Protein AF-A0A0C9RUC1-F1 (afdb_monomer_lite)

Secondary structure (DSSP, 8-state):
-EEE-SGGGG-HHHHHHHHHHTTS-EEEE--S-HHHHHHHHHHHHHHHHHHHHHHHHHHTTS--S-----PPPPHHHHHHTT--S-EEEEE---TTHHHHHHHHHHHHHHHHHHHHT-

Structure (mmCIF, N/CA/C/O backbone):
data_AF-A0A0C9RUC1-F1
#
_entry.id   AF-A0A0C9RUC1-F1
#
loop_
_atom_site.group_PDB
_atom_site.id
_atom_site.type_symbol
_atom_site.label_atom_id
_atom_site.label_alt_id
_atom_site.label_comp_id
_atom_site.label_asym_id
_atom_site.label_entity_id
_atom_site.label_seq_id
_atom_site.pdbx_PDB_ins_code
_atom_site.Cartn_x
_atom_site.Cartn_y
_atom_site.Cartn_z
_atom_site.occupancy
_atom_site.B_iso_or_equiv
_atom_site.auth_seq_id
_atom_site.auth_comp_id
_atom_site.auth_asym_id
_atom_site.auth_atom_id
_atom_site.pdbx_PDB_model_num
ATOM 1 N N . LYS A 1 1 ? 3.215 0.279 5.779 1.00 89.88 1 LYS A N 1
ATOM 2 C CA . LYS A 1 1 ? 2.874 1.518 5.037 1.00 89.88 1 LYS A CA 1
ATOM 3 C C . LYS A 1 1 ? 1.662 1.265 4.159 1.00 89.88 1 LYS A C 1
ATOM 5 O O . LYS A 1 1 ? 1.545 0.160 3.642 1.00 89.88 1 LYS A O 1
ATOM 10 N N . ILE A 1 2 ? 0.813 2.267 3.975 1.00 95.56 2 ILE A N 1
ATOM 11 C CA . ILE A 1 2 ? -0.371 2.239 3.112 1.00 95.56 2 ILE A CA 1
ATOM 12 C C . ILE A 1 2 ? -0.175 3.274 2.009 1.00 95.56 2 ILE A C 1
ATOM 14 O O . ILE A 1 2 ? 0.331 4.359 2.275 1.00 95.56 2 ILE A O 1
ATOM 18 N N . ILE A 1 3 ? -0.557 2.942 0.779 1.00 93.50 3 ILE A N 1
ATOM 19 C CA . ILE A 1 3 ? -0.556 3.883 -0.343 1.00 93.50 3 ILE A CA 1
ATOM 20 C C . ILE A 1 3 ? -2.013 4.123 -0.722 1.00 93.50 3 ILE A C 1
ATOM 22 O O . ILE A 1 3 ? -2.706 3.194 -1.131 1.00 93.50 3 ILE A O 1
ATOM 26 N N . ALA A 1 4 ? -2.473 5.356 -0.550 1.00 93.56 4 ALA A N 1
ATOM 27 C CA . ALA A 1 4 ? -3.804 5.792 -0.926 1.00 93.56 4 ALA A CA 1
ATOM 28 C C . ALA A 1 4 ? -3.762 6.480 -2.296 1.00 93.56 4 ALA A C 1
ATOM 30 O O . ALA A 1 4 ? -2.926 7.347 -2.555 1.00 93.56 4 ALA A O 1
ATOM 31 N N . THR A 1 5 ? -4.686 6.082 -3.161 1.00 90.75 5 THR A N 1
ATOM 32 C CA . THR A 1 5 ? -4.901 6.640 -4.500 1.00 90.75 5 THR A CA 1
ATOM 33 C C . THR A 1 5 ? -6.407 6.791 -4.752 1.00 90.75 5 THR A C 1
ATOM 35 O O . THR A 1 5 ? -7.224 6.340 -3.944 1.00 90.75 5 THR A O 1
ATOM 38 N N . GLY A 1 6 ? -6.783 7.417 -5.867 1.00 86.44 6 GLY A N 1
ATOM 39 C CA . GLY A 1 6 ? -8.169 7.671 -6.256 1.00 86.44 6 GLY A CA 1
ATOM 40 C C . GLY A 1 6 ? -8.769 8.936 -5.634 1.00 86.44 6 GLY A C 1
ATOM 41 O O . GLY A 1 6 ? -8.140 9.641 -4.854 1.00 86.44 6 GLY A O 1
ATOM 42 N N . GLY A 1 7 ? -10.022 9.245 -5.975 1.00 86.06 7 GLY A N 1
ATOM 43 C CA . GLY A 1 7 ? -10.632 10.540 -5.635 1.00 86.06 7 GLY A CA 1
ATOM 44 C C . GLY A 1 7 ? -10.693 10.851 -4.134 1.00 86.06 7 GLY A C 1
ATOM 45 O O . GLY A 1 7 ? -10.538 12.001 -3.739 1.00 86.06 7 GLY A O 1
ATOM 46 N N . ALA A 1 8 ? -10.859 9.840 -3.276 1.00 88.38 8 ALA A N 1
ATOM 47 C CA . ALA A 1 8 ? -10.927 10.040 -1.828 1.00 88.38 8 ALA A CA 1
ATOM 48 C C . ALA A 1 8 ? -9.562 10.359 -1.188 1.00 88.38 8 ALA A C 1
ATOM 50 O O . ALA A 1 8 ? -9.525 10.904 -0.084 1.00 88.38 8 ALA A O 1
ATOM 51 N N . SER A 1 9 ? -8.441 10.077 -1.869 1.00 89.69 9 SER A N 1
ATOM 52 C CA . SER A 1 9 ? -7.098 10.310 -1.322 1.00 89.69 9 SER A CA 1
ATOM 53 C C . SER A 1 9 ? -6.708 11.790 -1.253 1.00 89.69 9 SER A C 1
ATOM 55 O O . SER A 1 9 ? -5.636 12.119 -0.753 1.00 89.69 9 SER A O 1
ATOM 57 N N . VAL A 1 10 ? -7.578 12.697 -1.708 1.00 91.38 10 VAL A N 1
ATOM 58 C CA . VAL A 1 10 ? -7.417 14.146 -1.516 1.00 91.38 10 VAL A CA 1
ATOM 59 C C . VAL A 1 10 ? -7.822 14.600 -0.109 1.00 91.38 10 VAL A C 1
ATOM 61 O O . VAL A 1 10 ? -7.394 15.660 0.346 1.00 91.38 10 VAL A O 1
ATOM 64 N N . ASN A 1 11 ? -8.650 13.820 0.599 1.00 95.06 11 ASN A N 1
ATOM 65 C CA . ASN A 1 11 ? -9.177 14.204 1.905 1.00 95.06 11 ASN A CA 1
ATOM 66 C C . ASN A 1 11 ? -8.285 13.676 3.036 1.00 95.06 11 ASN A C 1
ATOM 68 O O . ASN A 1 11 ? -8.349 12.505 3.413 1.00 95.06 11 ASN A O 1
ATOM 72 N N . LYS A 1 12 ? -7.494 14.576 3.627 1.00 94.75 12 LYS A N 1
ATOM 73 C CA . LYS A 1 12 ? -6.574 14.246 4.723 1.00 94.75 12 LYS A CA 1
ATOM 74 C C . LYS A 1 12 ? -7.273 13.619 5.934 1.00 94.75 12 LYS A C 1
ATOM 76 O O . LYS A 1 12 ? -6.708 12.718 6.540 1.00 94.75 12 LYS A O 1
ATOM 81 N N . SER A 1 13 ? -8.480 14.055 6.286 1.00 96.88 13 SER A N 1
ATOM 82 C CA . SER A 1 13 ? -9.195 13.519 7.452 1.00 96.88 13 SER A CA 1
ATOM 83 C C . SER A 1 13 ? -9.595 12.060 7.244 1.00 96.88 13 SER A C 1
ATOM 85 O O . SER A 1 13 ? -9.445 11.253 8.156 1.00 96.88 13 SER A O 1
ATOM 87 N N . ILE A 1 14 ? -10.028 11.696 6.030 1.00 96.31 14 ILE A N 1
ATOM 88 C CA . ILE A 1 14 ? -10.290 10.292 5.672 1.00 96.31 14 ILE A CA 1
ATOM 89 C C . ILE A 1 14 ? -8.996 9.479 5.773 1.00 96.31 14 ILE A C 1
ATOM 91 O O . ILE A 1 14 ? -8.985 8.408 6.376 1.00 96.31 14 ILE A O 1
ATOM 95 N N . LEU A 1 15 ? -7.892 9.999 5.228 1.00 97.00 15 LEU A N 1
ATOM 96 C CA . LEU A 1 15 ? -6.597 9.318 5.287 1.00 97.00 15 LEU A CA 1
ATOM 97 C C . LEU A 1 15 ? -6.066 9.160 6.714 1.00 97.00 15 LEU A C 1
ATOM 99 O O . LEU A 1 15 ? -5.434 8.148 7.002 1.00 97.00 15 LEU A O 1
ATOM 103 N N . GLN A 1 16 ? -6.352 10.105 7.611 1.00 97.94 16 GLN A N 1
ATOM 104 C CA . GLN A 1 16 ? -5.986 9.986 9.019 1.00 97.94 16 GLN A CA 1
ATOM 105 C C . GLN A 1 16 ? -6.745 8.842 9.691 1.00 97.94 16 GLN A C 1
ATOM 107 O O . GLN A 1 16 ? -6.122 8.012 10.344 1.00 97.94 16 GLN A O 1
ATOM 112 N N . VAL A 1 17 ? -8.058 8.729 9.455 1.00 97.06 17 VAL A N 1
ATOM 113 C CA . VAL A 1 17 ? -8.851 7.597 9.964 1.00 97.06 17 VAL A CA 1
ATOM 114 C C . VAL A 1 17 ? -8.302 6.271 9.434 1.00 97.06 17 VAL A C 1
ATOM 116 O O . VAL A 1 17 ? -8.154 5.326 10.200 1.00 97.06 17 VAL A O 1
ATOM 119 N N . VAL A 1 18 ? -7.934 6.196 8.150 1.00 97.06 18 VAL A N 1
ATOM 120 C CA . VAL A 1 18 ? -7.274 5.003 7.587 1.00 97.06 18 VAL A CA 1
ATOM 121 C C . VAL A 1 18 ? -5.943 4.725 8.295 1.00 97.06 18 VAL A C 1
ATOM 123 O O . VAL A 1 18 ? -5.684 3.584 8.671 1.00 97.06 18 VAL A O 1
ATOM 126 N N . SER A 1 19 ? -5.116 5.749 8.511 1.00 97.69 19 SER A N 1
ATOM 127 C CA . SER A 1 19 ? -3.831 5.621 9.207 1.00 97.69 19 SER A CA 1
ATOM 128 C C . SER A 1 19 ? -4.002 5.064 10.619 1.00 97.69 19 SER A C 1
ATOM 130 O O . SER A 1 19 ? -3.255 4.174 11.019 1.00 97.69 19 SER A O 1
ATOM 132 N N . ASP A 1 20 ? -4.996 5.565 11.350 1.00 97.88 20 ASP A N 1
ATOM 133 C CA . ASP A 1 20 ? -5.265 5.191 12.734 1.00 97.88 20 ASP A CA 1
ATOM 134 C C . ASP A 1 20 ? -5.886 3.788 12.839 1.00 97.88 20 ASP A C 1
ATOM 136 O O . ASP A 1 20 ? -5.449 2.979 13.653 1.00 97.88 20 ASP A O 1
ATOM 140 N N . VAL A 1 21 ? -6.864 3.458 11.986 1.00 97.25 21 VAL A N 1
ATOM 141 C CA . VAL A 1 21 ? -7.528 2.139 11.980 1.00 97.25 21 VAL A CA 1
ATOM 142 C C . VAL A 1 21 ? -6.540 1.017 11.667 1.00 97.25 21 VAL A C 1
ATOM 144 O O . VAL A 1 21 ? -6.611 -0.055 12.266 1.00 97.25 21 VAL A O 1
ATOM 147 N N . PHE A 1 22 ? -5.628 1.244 10.720 1.00 96.69 22 PHE A N 1
ATOM 148 C CA . PHE A 1 22 ? -4.625 0.254 10.324 1.00 96.69 22 PHE A CA 1
ATOM 149 C C . PHE A 1 22 ? -3.316 0.357 11.114 1.00 96.69 22 PHE A C 1
ATOM 151 O O . PHE A 1 22 ? -2.414 -0.445 10.870 1.00 96.69 22 PHE A O 1
ATOM 158 N N . ASN A 1 23 ? -3.199 1.331 12.024 1.00 96.62 23 ASN A N 1
ATOM 159 C CA . ASN A 1 23 ? -1.984 1.637 12.777 1.00 96.62 23 ASN A CA 1
ATOM 160 C C . ASN A 1 23 ? -0.723 1.669 11.883 1.00 96.62 23 ASN A C 1
ATOM 162 O O . ASN A 1 23 ? 0.289 1.020 12.153 1.00 96.62 23 ASN A O 1
ATOM 166 N N . ALA A 1 24 ? -0.811 2.356 10.740 1.00 97.50 24 ALA A N 1
ATOM 167 C CA . ALA A 1 24 ? 0.247 2.369 9.734 1.00 97.50 24 ALA A CA 1
ATOM 168 C C . ALA A 1 24 ? 0.298 3.701 8.974 1.00 97.50 24 ALA A C 1
ATOM 170 O O . ALA A 1 24 ? -0.755 4.242 8.642 1.00 97.50 24 ALA A O 1
ATOM 171 N N . PRO A 1 25 ? 1.496 4.195 8.602 1.00 97.50 25 PRO A N 1
ATOM 172 C CA . PRO A 1 25 ? 1.635 5.455 7.877 1.00 97.50 25 PRO A CA 1
ATOM 173 C C . PRO A 1 25 ? 1.009 5.385 6.486 1.00 97.50 25 PRO A C 1
ATOM 175 O O . PRO A 1 25 ? 1.199 4.395 5.761 1.00 97.50 25 PRO A O 1
ATOM 178 N N . VAL A 1 26 ? 0.321 6.461 6.100 1.00 97.31 26 VAL A N 1
ATOM 179 C CA . VAL A 1 26 ? -0.378 6.599 4.817 1.00 97.31 26 VAL A CA 1
ATOM 180 C C . VAL A 1 26 ? 0.354 7.581 3.908 1.00 97.31 26 VAL A C 1
ATOM 182 O O . VAL A 1 26 ? 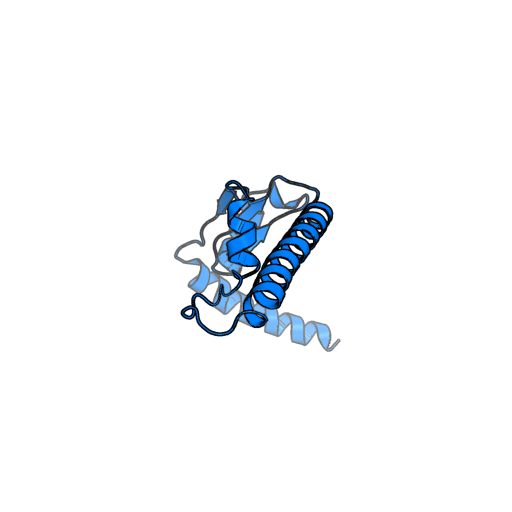0.611 8.736 4.256 1.00 97.31 26 VAL A O 1
ATOM 185 N N . PHE A 1 27 ? 0.634 7.113 2.698 1.00 94.75 27 PHE A N 1
ATOM 186 C CA . PHE A 1 27 ? 1.276 7.852 1.623 1.00 94.75 27 PHE A CA 1
ATOM 187 C C . PHE A 1 27 ? 0.285 8.082 0.487 1.00 94.75 2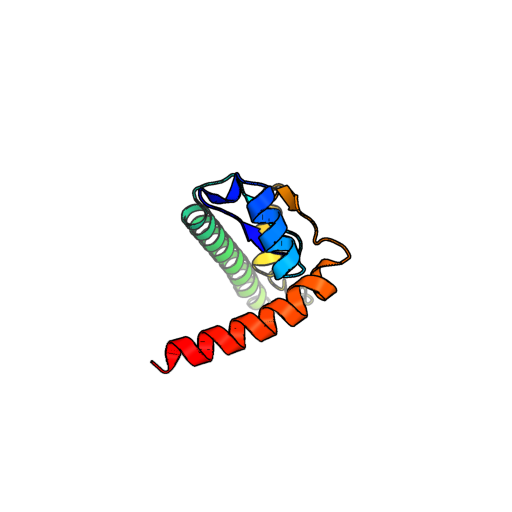7 PHE A C 1
ATOM 189 O O . PHE A 1 27 ? -0.574 7.239 0.242 1.00 94.75 27 PHE A O 1
ATOM 196 N N . VAL A 1 28 ? 0.437 9.180 -0.245 1.00 92.56 28 VAL A N 1
ATOM 197 C CA . VAL A 1 28 ? -0.312 9.439 -1.480 1.00 92.56 28 VAL A CA 1
ATOM 198 C C . VAL A 1 28 ? 0.645 9.463 -2.661 1.00 92.56 28 VAL A C 1
ATOM 200 O O . VAL A 1 28 ? 1.769 9.962 -2.558 1.00 92.56 28 VAL A O 1
ATOM 203 N N . GLN A 1 29 ? 0.179 8.901 -3.773 1.00 86.69 29 GLN A N 1
ATOM 204 C CA . GLN A 1 29 ? 0.832 8.958 -5.072 1.00 86.69 29 GLN A CA 1
ATOM 205 C C . GLN A 1 29 ? 0.019 9.892 -5.971 1.00 86.69 29 GLN A C 1
ATOM 207 O O . GLN A 1 29 ? -1.174 9.679 -6.157 1.00 86.69 29 GLN A O 1
ATOM 212 N N . ASN A 1 30 ? 0.659 10.920 -6.527 1.00 75.50 30 ASN A N 1
ATOM 213 C CA . ASN A 1 30 ? -0.019 11.916 -7.370 1.00 75.50 30 ASN A CA 1
ATOM 214 C C . ASN A 1 30 ? -0.215 11.462 -8.827 1.00 75.50 30 ASN A C 1
ATOM 216 O O . ASN A 1 30 ? -0.736 12.222 -9.635 1.00 75.50 30 ASN A O 1
ATOM 220 N N . GLU A 1 31 ? 0.233 10.257 -9.170 1.00 74.62 31 GLU A N 1
ATOM 221 C CA . GLU A 1 31 ? 0.266 9.762 -10.542 1.00 74.62 31 GLU A CA 1
ATOM 222 C C . GLU A 1 31 ? -0.904 8.808 -10.810 1.00 74.62 31 GLU A C 1
ATOM 224 O O . GLU A 1 31 ? -1.149 7.887 -10.027 1.00 74.62 31 GLU A O 1
ATOM 229 N N . SER A 1 32 ? -1.616 9.035 -11.916 1.00 70.06 32 SER A N 1
ATOM 230 C CA . SER A 1 32 ? -2.875 8.346 -12.245 1.00 70.06 32 SER A CA 1
ATOM 231 C C . SER A 1 32 ? -2.648 6.961 -12.868 1.00 70.06 32 SER A C 1
ATOM 233 O O . SER A 1 32 ? -3.453 6.048 -12.694 1.00 70.06 32 SER A O 1
ATOM 235 N N . GLU A 1 33 ? -1.509 6.744 -13.532 1.00 84.62 33 GLU A N 1
ATOM 236 C CA . GLU A 1 33 ? -1.342 5.620 -14.465 1.00 84.62 33 GLU A CA 1
ATOM 237 C C . GLU A 1 33 ? -0.540 4.433 -13.903 1.00 84.62 33 GLU A C 1
ATOM 239 O O . GLU A 1 33 ? 0.379 3.905 -14.537 1.00 84.62 33 GLU A O 1
ATOM 244 N N . ALA A 1 34 ? -0.886 3.964 -12.699 1.00 87.62 34 ALA A N 1
ATOM 245 C CA . ALA A 1 34 ? -0.156 2.887 -12.013 1.00 87.62 34 ALA A CA 1
ATOM 246 C C . ALA A 1 34 ? -0.007 1.600 -12.855 1.00 87.62 34 ALA A C 1
ATOM 248 O O . ALA A 1 34 ? 1.031 0.933 -12.802 1.00 87.62 34 ALA A O 1
ATOM 249 N N . ALA A 1 35 ? -1.020 1.258 -13.659 1.00 91.75 35 ALA A N 1
ATOM 250 C CA . ALA A 1 35 ? -0.987 0.088 -14.535 1.00 91.75 35 ALA A CA 1
ATOM 251 C C . ALA A 1 35 ? 0.044 0.235 -15.667 1.00 91.75 35 ALA A C 1
ATOM 253 O O . ALA A 1 35 ? 0.817 -0.696 -15.915 1.00 91.75 35 ALA A O 1
ATOM 254 N N . LEU A 1 36 ? 0.092 1.408 -16.307 1.00 92.31 36 LEU A N 1
ATOM 255 C CA . LEU A 1 36 ? 1.034 1.724 -17.379 1.00 92.31 36 LEU A CA 1
ATOM 256 C C . LEU A 1 36 ? 2.476 1.698 -16.866 1.00 92.31 36 LEU A C 1
ATOM 258 O O . LEU A 1 36 ? 3.320 0.997 -17.429 1.00 92.31 36 LEU A O 1
ATOM 262 N N . PHE A 1 37 ? 2.747 2.389 -15.754 1.00 89.38 37 PHE A N 1
ATOM 263 C CA . PHE A 1 37 ? 4.068 2.366 -15.124 1.00 89.38 37 PHE A CA 1
ATOM 264 C C . PHE A 1 37 ? 4.451 0.951 -14.692 1.00 89.38 37 PHE A C 1
ATOM 266 O O . PHE A 1 37 ? 5.566 0.504 -14.953 1.00 89.38 37 PHE A O 1
ATOM 273 N N . GLY A 1 38 ? 3.511 0.193 -14.120 1.00 91.56 38 GLY A N 1
ATOM 274 C CA . GLY A 1 38 ? 3.727 -1.207 -13.764 1.00 91.56 38 GLY A CA 1
ATOM 275 C C . GLY A 1 38 ? 4.110 -2.084 -14.961 1.00 91.56 38 GLY A C 1
ATOM 276 O O . GLY A 1 38 ? 5.002 -2.924 -14.839 1.00 91.56 38 GLY A O 1
ATOM 277 N N . ALA A 1 39 ? 3.474 -1.896 -16.122 1.00 95.75 39 ALA A N 1
ATOM 278 C CA . ALA A 1 39 ? 3.826 -2.606 -17.351 1.00 95.75 39 ALA A CA 1
ATOM 279 C C . ALA A 1 39 ? 5.226 -2.218 -17.853 1.00 95.75 39 ALA A C 1
ATOM 281 O O . ALA A 1 39 ? 6.039 -3.100 -18.135 1.00 95.75 39 ALA A O 1
ATOM 282 N N . ALA A 1 40 ? 5.540 -0.921 -17.884 1.00 94.12 40 ALA A N 1
ATOM 283 C CA . ALA A 1 40 ? 6.847 -0.420 -18.302 1.00 94.12 40 ALA A CA 1
ATOM 284 C C . ALA A 1 40 ? 7.985 -0.923 -17.392 1.00 94.12 40 ALA A C 1
ATOM 286 O O . ALA A 1 40 ? 9.013 -1.394 -17.882 1.00 94.12 40 ALA A O 1
ATOM 287 N N . TYR A 1 41 ? 7.793 -0.896 -16.068 1.00 93.75 41 TYR A N 1
ATOM 288 C CA . TYR A 1 41 ? 8.765 -1.407 -15.098 1.00 93.75 41 TYR A CA 1
ATOM 289 C C . TYR A 1 41 ? 8.999 -2.911 -15.253 1.00 93.75 41 TYR A C 1
ATOM 291 O O . TYR A 1 41 ? 10.148 -3.354 -15.285 1.00 93.75 41 TYR A O 1
ATOM 299 N N . ARG A 1 42 ? 7.933 -3.703 -15.429 1.00 95.56 42 ARG A N 1
ATOM 300 C CA . ARG A 1 42 ? 8.052 -5.147 -15.685 1.00 95.56 42 ARG A CA 1
ATOM 301 C C . ARG A 1 42 ? 8.773 -5.452 -16.999 1.00 95.56 42 ARG A C 1
ATOM 303 O O . ARG A 1 42 ? 9.634 -6.334 -17.019 1.00 95.56 42 ARG A O 1
ATOM 310 N N . ALA A 1 43 ? 8.476 -4.715 -18.070 1.00 96.75 43 ALA A N 1
ATOM 311 C CA . ALA A 1 43 ? 9.161 -4.869 -19.353 1.00 96.75 43 ALA A CA 1
ATOM 312 C C . ALA A 1 43 ? 10.663 -4.563 -19.223 1.00 96.75 43 ALA A C 1
ATOM 314 O O . ALA A 1 43 ? 11.503 -5.364 -19.633 1.00 96.75 43 ALA A O 1
ATOM 315 N N . LYS A 1 44 ? 11.009 -3.454 -18.559 1.00 95.19 44 LYS A N 1
ATOM 316 C CA . LYS A 1 44 ? 12.401 -3.068 -18.304 1.00 95.19 44 LYS A CA 1
ATOM 317 C C . LYS A 1 44 ? 13.154 -4.106 -17.466 1.00 95.19 44 LYS A C 1
ATOM 319 O O . LYS A 1 44 ? 14.272 -4.476 -17.813 1.00 95.19 44 LYS A O 1
ATOM 324 N N . TYR A 1 45 ? 12.541 -4.610 -16.394 1.00 96.12 45 TYR A N 1
ATOM 325 C CA . TYR A 1 45 ? 13.151 -5.644 -15.554 1.00 96.12 45 TYR A CA 1
ATOM 326 C C . TYR A 1 45 ? 13.368 -6.963 -16.311 1.00 96.12 45 TYR A C 1
ATOM 328 O O . TYR A 1 45 ? 14.398 -7.611 -16.142 1.00 96.12 45 TYR A O 1
ATOM 336 N N . SER A 1 46 ? 12.446 -7.329 -17.204 1.00 95.94 46 SER A N 1
ATOM 337 C CA . SER A 1 46 ? 12.595 -8.517 -18.054 1.00 95.94 46 SER A CA 1
ATOM 338 C C . SER A 1 46 ? 13.811 -8.404 -18.983 1.00 95.94 46 SER A C 1
ATOM 340 O O . SER A 1 46 ? 14.575 -9.359 -19.116 1.00 95.94 46 SER A O 1
ATOM 342 N N . LEU A 1 47 ? 14.046 -7.222 -19.568 1.00 95.62 47 LEU A N 1
ATOM 343 C CA . LEU A 1 47 ? 15.242 -6.955 -20.377 1.00 95.62 47 LEU A CA 1
ATOM 344 C C . LEU A 1 47 ? 16.532 -7.027 -19.546 1.00 95.62 47 LEU A C 1
ATOM 346 O O . LEU A 1 47 ? 17.521 -7.601 -20.001 1.00 95.62 47 LEU A O 1
ATOM 350 N N . TYR A 1 48 ? 16.514 -6.502 -18.318 1.00 94.19 48 TYR A N 1
ATOM 351 C CA . TYR A 1 48 ? 17.637 -6.599 -17.382 1.00 94.19 48 TYR A CA 1
ATOM 352 C C . TYR A 1 48 ? 18.003 -8.058 -17.074 1.00 94.19 48 TYR A C 1
ATOM 354 O O . TYR A 1 48 ? 19.159 -8.445 -17.246 1.00 94.19 48 TYR A O 1
ATOM 362 N N . LEU A 1 49 ? 17.025 -8.899 -16.725 1.00 93.31 49 LEU A N 1
ATOM 363 C CA . LEU A 1 49 ? 17.271 -10.324 -16.483 1.00 93.31 49 LEU A CA 1
ATOM 364 C C . LEU A 1 49 ? 17.834 -11.035 -17.721 1.00 93.31 49 LEU A C 1
ATOM 366 O O . LEU A 1 49 ? 18.762 -11.836 -17.601 1.00 93.31 49 LEU A O 1
ATOM 370 N N . ASN A 1 50 ? 17.320 -10.712 -18.913 1.00 93.38 50 ASN A N 1
ATOM 371 C CA . ASN A 1 50 ? 17.820 -11.288 -20.159 1.00 93.38 50 ASN A CA 1
ATOM 372 C C . ASN A 1 50 ? 19.279 -10.889 -20.447 1.00 93.38 50 ASN A C 1
ATOM 374 O O . ASN A 1 50 ? 20.066 -11.731 -20.882 1.00 93.38 50 ASN A O 1
ATOM 378 N N . SER A 1 51 ? 19.663 -9.637 -20.163 1.00 90.44 51 SER A N 1
ATOM 379 C CA . SER A 1 51 ? 21.055 -9.185 -20.320 1.00 90.44 51 SER A CA 1
ATOM 380 C C . SER A 1 51 ? 22.029 -9.924 -19.399 1.00 90.44 51 SER A C 1
ATOM 382 O O . SER A 1 51 ? 23.118 -10.281 -19.834 1.00 90.44 51 SER A O 1
ATOM 384 N N . ILE A 1 52 ? 21.626 -10.230 -18.160 1.00 88.44 52 ILE A N 1
ATOM 385 C CA . ILE A 1 52 ? 22.458 -10.996 -17.220 1.00 88.44 52 ILE A CA 1
ATOM 386 C C . ILE A 1 52 ? 22.582 -12.449 -17.675 1.00 88.44 52 ILE A C 1
ATOM 388 O O . ILE A 1 52 ? 23.681 -12.999 -17.679 1.00 88.44 52 ILE A O 1
ATOM 392 N N . LYS A 1 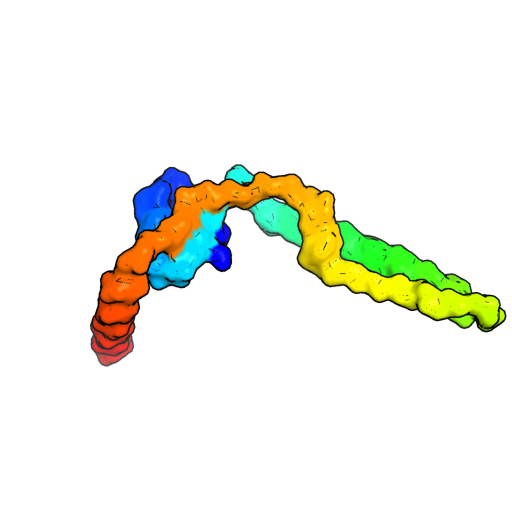53 ? 21.470 -13.064 -18.096 1.00 86.12 53 LYS A N 1
ATOM 393 C CA . LYS A 1 53 ? 21.474 -14.443 -18.593 1.00 86.12 53 LYS A CA 1
ATOM 394 C C . LYS A 1 53 ? 22.385 -14.599 -19.813 1.00 86.12 53 LYS A C 1
ATOM 396 O O . LYS A 1 53 ? 23.232 -15.481 -19.817 1.00 86.12 53 LYS A O 1
ATOM 401 N N . THR A 1 54 ? 22.272 -13.689 -20.781 1.00 83.81 54 THR A N 1
ATOM 402 C CA . THR A 1 54 ? 23.113 -13.692 -21.989 1.00 83.81 54 THR A CA 1
ATOM 403 C C . THR A 1 54 ? 24.601 -13.575 -21.637 1.00 83.81 54 THR A C 1
ATOM 405 O O . THR A 1 54 ? 25.417 -14.313 -22.178 1.00 83.81 54 THR A O 1
ATOM 408 N N . SER A 1 55 ? 24.965 -12.701 -20.692 1.00 78.56 55 SER A N 1
ATOM 409 C CA . SER A 1 55 ? 26.356 -12.556 -20.236 1.00 78.56 55 SER A CA 1
ATOM 410 C C . SER A 1 55 ? 26.894 -13.805 -19.529 1.00 78.56 55 SER A C 1
ATOM 412 O O . SER A 1 55 ? 28.060 -14.147 -19.712 1.00 78.56 55 SER A O 1
ATOM 414 N N . ASN A 1 56 ? 26.054 -14.502 -18.760 1.00 73.75 56 ASN A N 1
ATOM 415 C CA . ASN A 1 56 ? 26.428 -15.744 -18.076 1.00 73.75 56 ASN A CA 1
ATOM 416 C C . ASN A 1 56 ? 26.527 -16.944 -19.039 1.00 73.75 56 ASN A C 1
ATOM 418 O O . ASN A 1 56 ? 27.382 -17.810 -18.864 1.00 73.75 56 ASN A O 1
ATOM 422 N N . ASP A 1 57 ? 25.684 -16.991 -20.075 1.00 70.12 57 ASP A N 1
ATOM 423 C CA . ASP A 1 57 ? 25.759 -18.021 -21.119 1.00 70.12 57 ASP A CA 1
ATOM 424 C C . ASP A 1 57 ? 27.054 -17.875 -21.950 1.00 70.12 57 ASP A C 1
ATOM 426 O O . ASP A 1 57 ? 27.663 -18.877 -22.322 1.00 70.12 57 ASP A O 1
ATOM 430 N N . ILE A 1 58 ? 27.526 -16.640 -22.189 1.00 65.69 58 ILE A N 1
ATOM 431 C CA . ILE A 1 58 ? 28.802 -16.367 -22.881 1.00 65.69 58 ILE A CA 1
ATOM 432 C C . ILE A 1 58 ? 30.015 -16.767 -22.020 1.00 65.69 58 ILE A C 1
ATOM 434 O O . ILE A 1 58 ? 30.981 -17.321 -22.547 1.00 65.69 58 ILE A O 1
ATOM 438 N N . SER A 1 59 ? 29.994 -16.510 -20.707 1.00 61.94 59 SER A N 1
ATOM 439 C CA . SER A 1 59 ? 31.132 -16.804 -19.821 1.00 61.94 59 SER A CA 1
ATOM 440 C C . SER A 1 59 ? 31.301 -18.295 -19.511 1.00 61.94 59 SER A C 1
ATOM 442 O O . SER A 1 59 ? 32.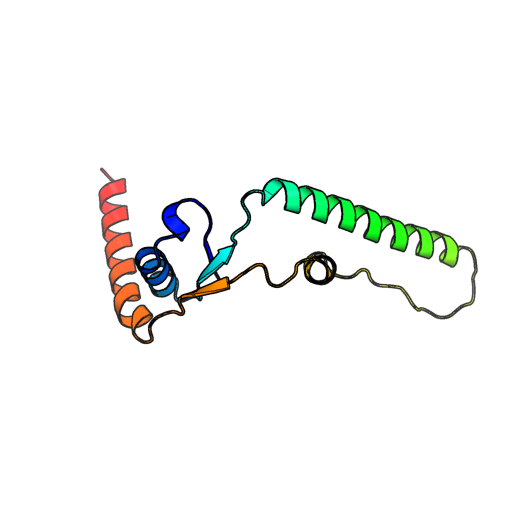432 -18.760 -19.393 1.00 61.94 59 SER A O 1
ATOM 444 N N . ASN A 1 60 ? 30.218 -19.078 -19.484 1.00 58.19 60 ASN A N 1
ATOM 445 C CA . ASN A 1 60 ? 30.282 -20.531 -19.267 1.00 58.19 60 ASN A CA 1
ATOM 446 C C . ASN A 1 60 ? 30.942 -21.320 -20.419 1.00 58.19 60 ASN A C 1
ATOM 448 O O . ASN A 1 60 ? 31.262 -22.495 -20.243 1.00 58.19 60 ASN A O 1
ATOM 452 N N . GLY A 1 61 ? 31.173 -20.698 -21.582 1.00 57.56 61 GLY A N 1
ATOM 453 C CA . GLY A 1 61 ? 31.937 -21.288 -22.688 1.00 57.56 61 GLY A CA 1
ATOM 454 C C . GLY A 1 61 ? 33.463 -21.207 -22.529 1.00 57.56 61 GLY A C 1
ATOM 455 O O . GLY A 1 61 ? 34.174 -21.937 -23.216 1.00 57.56 61 GLY A O 1
ATOM 456 N N . ASN A 1 62 ? 33.976 -20.362 -21.624 1.00 58.53 62 ASN A N 1
ATOM 457 C CA . ASN A 1 62 ? 35.409 -20.200 -21.360 1.00 58.53 62 ASN A CA 1
ATOM 458 C C . ASN A 1 62 ? 35.738 -20.660 -19.935 1.00 58.53 62 ASN A C 1
ATOM 460 O O . ASN A 1 62 ? 35.646 -19.913 -18.963 1.00 58.53 62 ASN A O 1
ATOM 464 N N . ILE A 1 63 ? 36.134 -21.927 -19.827 1.00 60.31 63 ILE A N 1
ATOM 465 C CA . ILE A 1 63 ? 36.639 -22.544 -18.599 1.00 60.31 63 ILE A CA 1
ATOM 466 C C . ILE A 1 63 ? 37.903 -21.779 -18.156 1.00 60.31 63 ILE A C 1
ATOM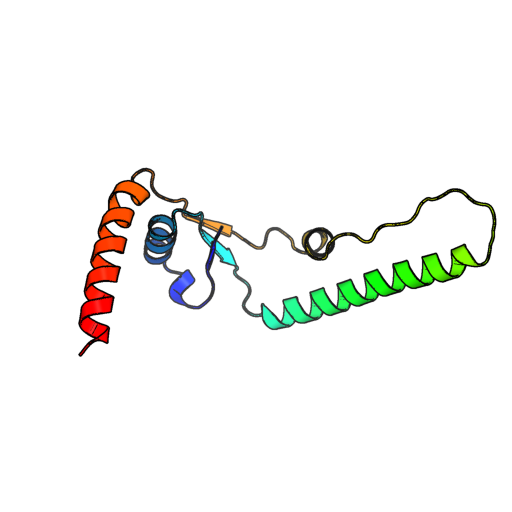 468 O O . ILE A 1 63 ? 38.824 -21.608 -18.955 1.00 60.31 63 ILE A O 1
ATOM 472 N N . ASN A 1 64 ? 37.940 -21.381 -16.876 1.00 59.06 64 ASN A N 1
ATOM 473 C CA . ASN A 1 64 ? 39.030 -20.722 -16.127 1.00 59.06 64 ASN A CA 1
ATOM 474 C C . ASN A 1 64 ? 38.967 -19.186 -15.992 1.00 59.06 64 ASN A C 1
ATOM 476 O O . ASN A 1 64 ? 39.908 -18.495 -16.380 1.00 59.06 64 ASN A O 1
ATOM 480 N N . THR A 1 65 ? 37.938 -18.615 -15.357 1.00 54.56 65 THR A N 1
ATOM 481 C CA . THR A 1 65 ? 38.112 -17.337 -14.629 1.00 54.56 65 THR A CA 1
ATOM 482 C C . THR A 1 65 ? 37.108 -17.213 -13.479 1.00 54.56 65 THR A C 1
ATOM 484 O O . THR A 1 65 ? 35.950 -17.594 -13.601 1.00 54.56 65 THR A O 1
ATOM 487 N N . GLU A 1 66 ? 37.584 -16.731 -12.336 1.00 52.41 66 GLU A N 1
ATOM 488 C CA . GLU A 1 66 ? 36.936 -16.759 -11.023 1.00 52.41 66 GLU A CA 1
ATOM 489 C C . GLU A 1 66 ? 35.567 -16.040 -10.963 1.00 52.41 66 GLU A C 1
ATOM 491 O O . GLU A 1 66 ? 35.467 -14.819 -11.023 1.00 52.41 66 GLU A O 1
ATOM 496 N N . ASN A 1 67 ? 34.500 -16.831 -10.814 1.00 52.66 67 ASN A N 1
ATOM 497 C CA . ASN A 1 67 ? 33.382 -16.713 -9.862 1.00 52.66 67 ASN A CA 1
ATOM 498 C C . ASN A 1 67 ? 32.840 -15.323 -9.452 1.00 52.66 67 ASN A C 1
ATOM 500 O O . ASN A 1 67 ? 32.443 -15.152 -8.299 1.00 52.66 67 ASN A O 1
ATOM 504 N N . SER A 1 68 ? 32.705 -14.351 -10.353 1.00 55.41 68 SER A N 1
ATOM 505 C CA . SER A 1 68 ? 31.748 -13.254 -10.133 1.00 55.41 68 SER A CA 1
ATOM 506 C C . SER A 1 68 ? 30.420 -13.596 -10.803 1.00 55.41 68 SER A C 1
ATOM 508 O O . SER A 1 68 ? 30.040 -13.042 -11.832 1.00 55.41 68 SER A O 1
ATOM 510 N N . THR A 1 69 ? 29.715 -14.584 -10.246 1.00 63.31 69 THR A N 1
ATOM 511 C CA . THR A 1 69 ? 28.320 -14.853 -10.609 1.00 63.31 69 THR A CA 1
ATOM 512 C C . THR A 1 69 ? 27.493 -13.623 -10.247 1.00 63.31 69 THR A C 1
ATOM 514 O O . THR A 1 69 ? 27.168 -13.413 -9.078 1.00 63.31 69 THR A O 1
ATOM 517 N N . LEU A 1 70 ? 27.178 -12.789 -11.239 1.00 70.94 70 LEU A N 1
ATOM 518 C CA . LEU A 1 70 ? 26.294 -11.636 -11.086 1.00 70.94 70 LEU A CA 1
ATOM 519 C C . LEU A 1 70 ? 24.891 -12.133 -10.727 1.00 70.94 70 LEU A C 1
ATOM 521 O O . LEU A 1 70 ? 24.099 -12.508 -11.593 1.00 70.94 70 LEU A O 1
ATOM 525 N N . THR A 1 71 ? 24.585 -12.157 -9.432 1.00 82.50 71 THR A N 1
ATOM 526 C CA . THR A 1 71 ? 23.230 -12.409 -8.949 1.00 82.50 71 THR A CA 1
ATOM 527 C C . THR A 1 71 ? 22.349 -11.224 -9.341 1.00 82.50 71 THR A C 1
ATOM 529 O O . THR A 1 71 ? 22.691 -10.088 -8.991 1.00 82.50 71 THR A O 1
ATOM 532 N N . PRO A 1 72 ? 21.234 -11.438 -10.059 1.00 86.81 72 PRO A N 1
ATOM 533 C CA . PRO A 1 72 ? 20.350 -10.344 -10.429 1.00 86.81 72 PRO A CA 1
ATOM 534 C C . PRO A 1 72 ? 19.766 -9.684 -9.176 1.00 86.81 72 PRO A C 1
ATOM 536 O O . PRO A 1 72 ? 19.397 -10.362 -8.216 1.00 86.81 72 PRO A O 1
ATOM 539 N N . LEU A 1 73 ? 19.667 -8.355 -9.202 1.00 92.62 73 LEU A N 1
ATOM 540 C CA . LEU A 1 73 ? 18.960 -7.589 -8.178 1.00 92.62 73 LEU A CA 1
ATOM 541 C C . LEU A 1 73 ? 17.491 -8.016 -8.117 1.00 92.62 73 LEU A C 1
ATOM 543 O O . LEU A 1 73 ? 16.908 -8.402 -9.133 1.00 92.62 73 LEU A O 1
ATOM 547 N N . SER A 1 74 ? 16.872 -7.885 -6.942 1.00 94.69 74 SER A N 1
ATOM 548 C CA . SER A 1 74 ? 15.431 -8.094 -6.809 1.00 94.69 74 SER A CA 1
ATOM 549 C C . SER A 1 74 ? 14.655 -7.080 -7.662 1.00 94.69 74 SER A C 1
ATOM 551 O O . SER A 1 74 ? 15.127 -5.967 -7.911 1.00 94.69 74 SER A O 1
ATOM 553 N N . TYR A 1 75 ? 13.432 -7.432 -8.079 1.00 94.31 75 TYR A N 1
ATOM 554 C CA . TYR A 1 75 ? 12.565 -6.513 -8.832 1.00 94.31 75 TYR A CA 1
ATOM 555 C C . TYR A 1 75 ? 12.408 -5.172 -8.114 1.00 94.31 75 TYR A C 1
ATOM 557 O O . TYR A 1 75 ? 12.504 -4.116 -8.736 1.00 94.31 75 TYR A O 1
ATOM 565 N N . HIS A 1 76 ? 12.194 -5.223 -6.799 1.00 91.69 76 HIS A N 1
ATOM 566 C CA . HIS A 1 76 ? 12.042 -4.034 -5.978 1.00 91.69 76 HIS A CA 1
ATOM 567 C C . HIS A 1 76 ? 13.302 -3.162 -6.032 1.00 91.69 76 HIS A C 1
ATOM 569 O O . HIS A 1 76 ? 13.211 -1.994 -6.400 1.00 91.69 76 HIS A O 1
ATOM 575 N N . ASP A 1 77 ? 14.474 -3.727 -5.746 1.00 92.50 77 ASP A N 1
ATOM 576 C CA . ASP A 1 77 ? 15.717 -2.951 -5.638 1.00 92.50 77 ASP A CA 1
ATOM 577 C C . ASP A 1 77 ? 16.192 -2.416 -6.988 1.00 92.50 77 ASP A C 1
ATOM 579 O O . ASP A 1 77 ? 16.760 -1.327 -7.065 1.00 92.50 77 ASP A O 1
ATOM 583 N N . TYR A 1 78 ? 15.922 -3.151 -8.067 1.00 93.38 78 TYR A N 1
ATOM 584 C CA . TYR A 1 78 ? 16.174 -2.679 -9.422 1.00 93.38 78 TYR A CA 1
ATOM 585 C C . TYR A 1 78 ? 15.253 -1.510 -9.786 1.00 93.38 78 TYR A C 1
ATOM 587 O O . TYR A 1 78 ? 15.710 -0.482 -10.280 1.00 93.38 78 TYR A O 1
ATOM 595 N N . ILE A 1 79 ? 13.947 -1.640 -9.536 1.00 91.44 79 ILE A N 1
ATOM 596 C CA . ILE A 1 79 ? 12.971 -0.630 -9.953 1.00 91.44 79 ILE A CA 1
ATOM 597 C C . ILE A 1 79 ? 13.024 0.631 -9.090 1.00 91.44 79 ILE A C 1
ATOM 599 O O . ILE A 1 79 ? 12.838 1.722 -9.629 1.00 91.44 79 ILE A O 1
ATOM 603 N N . MET A 1 80 ? 13.343 0.527 -7.797 1.00 88.69 80 MET A N 1
ATOM 604 C CA . MET A 1 80 ? 13.468 1.696 -6.915 1.00 88.69 80 MET A CA 1
ATOM 605 C C . MET A 1 80 ? 14.522 2.703 -7.393 1.00 88.69 80 MET A C 1
ATOM 607 O O . MET A 1 80 ? 14.382 3.892 -7.130 1.00 88.69 80 MET A O 1
ATOM 611 N N . GLN A 1 81 ? 15.518 2.272 -8.172 1.00 89.50 81 GLN A N 1
ATOM 612 C CA . GLN A 1 81 ? 16.508 3.165 -8.792 1.00 89.50 81 GLN A CA 1
ATOM 613 C C . GLN A 1 81 ? 15.891 4.127 -9.822 1.00 89.50 81 GLN A C 1
ATOM 615 O O . GLN A 1 81 ? 16.484 5.153 -10.143 1.00 89.50 81 GLN A O 1
ATOM 620 N N . PHE A 1 82 ? 14.708 3.802 -10.353 1.00 85.81 82 PHE A N 1
ATOM 621 C CA . PHE A 1 82 ? 14.021 4.570 -11.396 1.00 85.81 82 PHE A CA 1
ATOM 622 C C . PHE A 1 82 ? 12.770 5.297 -10.899 1.00 85.81 82 PHE A C 1
ATOM 624 O O . PHE A 1 82 ? 12.124 5.985 -11.689 1.00 85.81 82 PHE A O 1
ATOM 631 N N . ILE A 1 83 ? 12.408 5.140 -9.625 1.00 82.69 83 ILE A N 1
ATOM 632 C CA . ILE A 1 83 ? 11.242 5.794 -9.033 1.00 82.69 83 ILE A CA 1
ATOM 633 C C . ILE A 1 83 ? 11.753 6.948 -8.159 1.00 82.69 83 ILE A C 1
ATOM 635 O O . ILE A 1 83 ? 12.118 6.712 -7.007 1.00 82.69 83 ILE A O 1
ATOM 639 N N . PRO A 1 84 ? 11.798 8.201 -8.663 1.00 68.75 84 PRO A N 1
ATOM 640 C CA . PRO A 1 84 ? 12.028 9.349 -7.786 1.00 68.75 84 PRO A CA 1
ATOM 641 C C . PRO A 1 84 ? 10.896 9.409 -6.755 1.00 68.75 84 PRO A C 1
ATOM 643 O O . PRO A 1 84 ? 9.793 8.998 -7.096 1.00 68.75 84 PRO A O 1
ATOM 646 N N . ASN A 1 85 ? 11.170 9.896 -5.533 1.00 68.62 85 ASN A N 1
ATOM 647 C CA . ASN A 1 85 ? 10.276 9.974 -4.356 1.00 68.62 85 ASN A CA 1
ATOM 648 C C . ASN A 1 85 ? 8.797 10.306 -4.675 1.00 68.62 85 ASN A C 1
ATOM 650 O O . ASN A 1 85 ? 8.318 11.410 -4.424 1.00 68.62 85 ASN A O 1
ATOM 654 N N . LEU A 1 86 ? 8.060 9.332 -5.212 1.00 77.19 86 LEU A N 1
ATOM 655 C CA . LEU A 1 86 ? 6.720 9.522 -5.777 1.00 77.19 86 LEU A CA 1
ATOM 656 C C . LEU A 1 86 ? 5.638 9.456 -4.703 1.00 77.19 86 LEU A C 1
ATOM 658 O O . LEU A 1 86 ? 4.478 9.782 -4.947 1.00 77.19 86 LEU A O 1
ATOM 662 N N . LEU A 1 87 ? 6.029 8.973 -3.525 1.00 87.38 87 LEU A N 1
ATOM 663 C CA . LEU A 1 87 ? 5.172 8.790 -2.376 1.00 87.38 87 LEU A CA 1
ATOM 664 C C . LEU A 1 87 ? 5.385 9.951 -1.419 1.00 87.38 87 LEU A C 1
ATOM 666 O O . LEU A 1 87 ? 6.454 10.106 -0.829 1.00 87.38 87 LEU A O 1
ATOM 670 N N . LYS A 1 88 ? 4.332 10.738 -1.229 1.00 90.81 88 LYS A N 1
ATOM 671 C CA . LYS A 1 88 ? 4.293 11.773 -0.205 1.00 90.81 88 LYS A CA 1
ATOM 672 C C . LYS A 1 88 ? 3.648 11.192 1.045 1.00 90.81 88 LYS A C 1
ATOM 674 O O . LYS A 1 88 ? 2.508 10.744 0.979 1.00 90.81 88 LYS A O 1
ATOM 679 N N . LEU A 1 89 ? 4.355 11.206 2.174 1.00 93.88 89 LEU A N 1
ATOM 680 C CA . LEU A 1 89 ? 3.759 10.888 3.473 1.00 93.88 89 LEU A CA 1
ATOM 681 C C . LEU A 1 89 ? 2.710 11.954 3.820 1.00 93.88 89 LEU A C 1
ATOM 683 O O . LEU A 1 89 ? 3.002 13.149 3.750 1.00 93.88 89 LEU A O 1
ATOM 687 N N . ILE A 1 90 ? 1.500 11.524 4.175 1.00 95.25 90 ILE A N 1
ATOM 688 C CA . ILE A 1 90 ? 0.383 12.425 4.497 1.00 95.25 90 ILE A CA 1
ATOM 689 C C . ILE A 1 90 ? -0.035 12.309 5.961 1.00 95.25 90 ILE A C 1
ATOM 691 O O . ILE A 1 90 ? -0.280 13.336 6.601 1.00 95.25 90 ILE A O 1
ATOM 695 N N . CYS A 1 91 ? -0.105 11.081 6.475 1.00 96.75 91 CYS A N 1
ATOM 696 C CA . CYS A 1 91 ? -0.568 10.785 7.826 1.00 96.75 91 CYS A CA 1
ATOM 697 C C . CYS A 1 91 ? 0.340 9.750 8.491 1.00 96.75 91 CYS A C 1
ATOM 699 O O . CYS A 1 91 ? 0.750 8.775 7.858 1.00 96.75 91 CYS A O 1
ATOM 701 N N . GLU A 1 92 ? 0.593 9.972 9.775 1.00 98.12 92 GLU A N 1
ATOM 702 C CA . GLU A 1 92 ? 1.147 8.994 10.706 1.00 98.12 92 GLU A CA 1
ATOM 703 C C . GLU A 1 92 ? 0.032 8.589 11.680 1.00 98.12 92 GLU A C 1
ATOM 705 O O . GLU A 1 92 ? -0.835 9.424 11.973 1.00 98.12 92 GLU A O 1
ATOM 710 N N . PRO A 1 93 ? 0.021 7.341 12.175 1.00 97.62 93 PRO A N 1
ATOM 711 C CA . PRO A 1 93 ? -0.977 6.905 13.138 1.00 97.62 93 PRO A CA 1
ATOM 712 C C . PRO A 1 93 ? -0.877 7.716 14.435 1.00 97.62 93 PRO A C 1
ATOM 714 O O . PRO A 1 93 ? 0.210 8.012 14.940 1.00 97.62 93 PRO A O 1
ATOM 717 N N . SER A 1 94 ? -2.034 8.067 14.984 1.00 97.19 94 SER A N 1
ATOM 718 C CA . SER A 1 94 ? -2.149 8.732 16.281 1.00 97.19 94 SER A CA 1
ATOM 719 C C . SER A 1 94 ? -1.681 7.800 17.401 1.00 97.19 94 SER A C 1
ATOM 721 O O . SER A 1 94 ? -1.853 6.586 17.331 1.00 97.19 94 SER A O 1
ATOM 723 N N . LYS A 1 95 ? -1.094 8.348 18.469 1.00 96.50 95 LYS A N 1
ATOM 724 C CA . LYS A 1 95 ? -0.475 7.543 19.545 1.00 96.50 95 LYS A CA 1
ATOM 725 C C . LYS A 1 95 ? -1.464 6.633 20.280 1.00 96.50 95 LYS A C 1
ATOM 727 O O . LYS A 1 95 ? -1.083 5.586 20.789 1.00 96.50 95 LYS A O 1
ATOM 732 N N . ASP A 1 96 ? -2.712 7.062 20.359 1.00 96.81 96 ASP A N 1
ATOM 733 C CA . ASP A 1 96 ? -3.830 6.413 21.034 1.00 96.81 96 ASP A CA 1
ATOM 734 C C . ASP A 1 96 ? -4.712 5.594 20.077 1.00 96.81 96 ASP A C 1
ATOM 736 O O . ASP A 1 96 ? -5.700 4.998 20.513 1.00 96.81 96 ASP A O 1
ATOM 740 N N . CYS A 1 97 ? -4.360 5.513 18.785 1.00 96.00 97 CYS A N 1
ATOM 741 C CA . CYS A 1 97 ? -5.204 4.861 17.784 1.00 96.00 97 CYS A CA 1
ATOM 742 C C . CYS A 1 97 ? -5.503 3.399 18.133 1.00 96.00 97 CYS A C 1
ATOM 744 O O . CYS A 1 97 ? -6.650 2.969 18.045 1.00 96.00 97 CYS A O 1
ATOM 746 N N . GLU A 1 98 ? -4.514 2.644 18.606 1.00 96.06 98 GLU A N 1
ATOM 747 C CA . GLU A 1 98 ? -4.689 1.235 18.951 1.00 96.06 98 GLU A CA 1
ATOM 748 C C . GLU A 1 98 ? -5.683 1.052 20.106 1.00 96.06 98 GLU A C 1
ATOM 750 O O . GLU A 1 98 ? -6.571 0.204 20.039 1.00 96.06 98 GLU A O 1
ATOM 755 N N . GLN A 1 99 ? -5.600 1.910 21.124 1.00 97.19 99 GLN A N 1
ATOM 756 C CA . GLN A 1 99 ? -6.477 1.870 22.298 1.00 97.19 99 GLN A CA 1
ATOM 757 C C . GLN A 1 99 ? -7.936 2.168 21.926 1.00 97.19 99 GLN A C 1
ATOM 759 O O . GLN A 1 99 ? -8.859 1.606 22.515 1.00 97.19 99 GLN A O 1
ATOM 764 N N . ILE A 1 100 ? -8.145 3.028 20.927 1.00 96.69 100 ILE A N 1
ATOM 765 C CA . ILE A 1 100 ? -9.471 3.417 20.440 1.00 96.69 100 ILE A CA 1
ATOM 766 C C . ILE A 1 100 ? -10.027 2.370 19.466 1.00 96.69 100 ILE A C 1
ATOM 768 O O . ILE A 1 100 ? -11.148 1.877 19.636 1.00 96.69 100 ILE A O 1
ATOM 772 N N . TYR A 1 101 ? -9.262 2.029 18.429 1.00 97.44 101 TYR A N 1
ATOM 773 C CA . TYR A 1 101 ? -9.757 1.256 17.294 1.00 97.44 101 TYR A CA 1
ATOM 774 C C . TYR A 1 101 ? -9.737 -0.254 17.529 1.00 97.44 101 TYR A C 1
ATOM 776 O O . TYR A 1 101 ? -10.613 -0.931 16.993 1.00 97.44 101 TYR A O 1
ATOM 784 N N . ALA A 1 102 ? -8.845 -0.805 18.362 1.00 95.88 102 ALA A N 1
ATOM 785 C CA . ALA A 1 102 ? -8.834 -2.246 18.642 1.00 95.88 102 ALA A CA 1
ATOM 786 C C . ALA A 1 102 ? -10.166 -2.762 19.236 1.00 95.88 102 ALA A C 1
ATOM 788 O O . ALA A 1 102 ? -10.783 -3.645 18.624 1.00 95.88 102 ALA A O 1
ATOM 789 N N . PRO A 1 103 ? -10.701 -2.203 20.347 1.00 97.56 103 PRO A N 1
ATOM 790 C CA . PRO A 1 103 ? -11.990 -2.649 20.886 1.00 97.56 103 PRO A CA 1
ATOM 791 C C . PRO A 1 103 ? -13.174 -2.274 19.979 1.00 97.56 103 PRO A C 1
ATOM 793 O O . PRO A 1 103 ? -14.222 -2.926 19.995 1.00 97.56 103 PRO A O 1
ATOM 796 N N . MET A 1 104 ? -13.051 -1.213 19.176 1.00 97.50 104 MET A N 1
ATOM 797 C CA . MET A 1 104 ? -14.074 -0.841 18.197 1.00 97.50 104 MET A CA 1
ATOM 798 C C . MET A 1 104 ? -14.163 -1.866 17.063 1.00 97.50 104 MET A C 1
ATOM 800 O O . MET A 1 104 ? -15.264 -2.281 16.707 1.00 97.50 104 MET A O 1
ATOM 804 N N . LEU A 1 105 ? -13.021 -2.318 16.545 1.00 96.56 105 LEU A N 1
ATOM 805 C CA . LEU A 1 105 ? -12.941 -3.292 15.463 1.00 96.56 105 LEU A CA 1
ATOM 806 C C . LEU A 1 105 ? -13.496 -4.653 15.891 1.00 96.56 105 LEU A C 1
ATOM 808 O O . LEU A 1 105 ? -14.196 -5.304 15.116 1.00 96.56 105 LEU A O 1
ATOM 812 N N . GLU A 1 106 ? -13.249 -5.066 17.136 1.00 97.19 106 GLU A N 1
ATOM 813 C CA . GLU A 1 106 ? -13.848 -6.281 17.693 1.00 97.19 106 GLU A CA 1
ATOM 814 C C . GLU A 1 106 ? -15.382 -6.190 17.726 1.00 97.19 106 GLU A C 1
ATOM 816 O O . GLU A 1 106 ? -16.074 -7.094 17.252 1.00 97.19 106 GLU A O 1
ATOM 821 N N . ARG A 1 107 ? -15.930 -5.073 18.224 1.00 97.88 107 ARG A N 1
ATOM 822 C CA . ARG A 1 107 ? -17.383 -4.835 18.237 1.00 97.88 107 ARG A CA 1
ATOM 823 C C . ARG A 1 107 ? -17.962 -4.779 16.826 1.00 97.88 107 ARG A C 1
ATOM 825 O O . ARG A 1 107 ? -18.992 -5.400 16.576 1.00 97.88 107 ARG A O 1
ATOM 832 N N . TYR A 1 108 ? -17.291 -4.092 15.902 1.00 97.62 108 TYR A N 1
ATOM 833 C CA . TYR A 1 108 ? -17.711 -4.000 14.505 1.00 97.62 108 TYR A CA 1
ATOM 834 C C . TYR A 1 108 ? -17.793 -5.380 13.847 1.00 97.62 108 TYR A C 1
ATOM 836 O O . TYR A 1 108 ? -18.798 -5.702 13.218 1.00 97.62 108 TYR A O 1
ATOM 844 N N . ARG A 1 109 ? -16.789 -6.240 14.063 1.00 96.88 109 ARG A N 1
ATOM 845 C CA . ARG A 1 109 ? -16.799 -7.625 13.570 1.00 96.88 109 ARG A CA 1
ATOM 846 C C . ARG A 1 109 ? -17.962 -8.432 14.144 1.00 96.88 109 ARG A C 1
ATOM 848 O O . ARG A 1 109 ? -18.638 -9.114 13.382 1.00 96.88 109 ARG A O 1
ATOM 855 N N . LYS A 1 110 ? -18.234 -8.328 15.452 1.00 97.75 110 LYS A N 1
ATOM 856 C CA . LYS A 1 110 ? -19.387 -9.001 16.083 1.00 97.75 110 LYS A CA 1
ATOM 857 C C . LYS A 1 110 ? -20.708 -8.571 15.438 1.00 97.75 110 LYS A C 1
ATOM 859 O O . LYS A 1 110 ? -21.521 -9.424 15.102 1.00 97.75 110 LYS A O 1
ATOM 864 N N . MET A 1 111 ? -20.896 -7.270 15.208 1.00 97.62 111 MET A N 1
ATOM 865 C CA . MET A 1 111 ? -22.093 -6.751 14.534 1.00 97.62 111 MET A CA 1
ATOM 866 C C . MET A 1 111 ? -22.203 -7.240 13.084 1.00 97.62 111 MET A C 1
ATOM 868 O O . MET A 1 111 ? -23.276 -7.664 12.669 1.00 97.62 111 MET A O 1
ATOM 872 N N . ALA A 1 112 ? -21.100 -7.234 12.329 1.00 97.19 112 ALA A N 1
ATOM 873 C CA . ALA A 1 112 ? -21.081 -7.713 10.947 1.00 97.19 112 ALA A CA 1
ATOM 874 C C . ALA A 1 112 ? -21.465 -9.199 10.838 1.00 97.19 112 ALA A C 1
ATOM 876 O O . ALA A 1 112 ? -22.193 -9.572 9.924 1.00 97.19 112 ALA A O 1
ATOM 877 N N . VAL A 1 113 ? -21.030 -10.034 11.790 1.00 97.31 113 VAL A N 1
ATOM 878 C CA . VAL A 1 113 ? -21.422 -11.453 11.854 1.00 97.31 113 VAL A CA 1
ATOM 879 C C . VAL A 1 113 ? -22.924 -11.606 12.085 1.00 97.31 113 VAL A C 1
ATOM 881 O O . VAL A 1 113 ? -23.554 -12.390 11.385 1.00 97.31 113 VAL A O 1
ATOM 884 N N . VAL A 1 114 ? -23.505 -10.843 13.018 1.00 97.25 114 VAL A N 1
ATOM 885 C CA . VAL A 1 114 ? -24.957 -10.877 13.279 1.00 97.25 114 VAL A CA 1
ATOM 886 C C . VAL A 1 114 ? -25.748 -10.463 12.038 1.00 97.25 114 VAL A C 1
ATOM 888 O O . VAL A 1 114 ? -26.739 -11.100 11.701 1.00 97.25 114 VAL A O 1
ATOM 891 N N . LEU A 1 115 ? -25.303 -9.419 11.334 1.00 96.19 115 LEU A N 1
ATOM 892 C CA . LEU A 1 115 ? -25.970 -8.949 10.119 1.00 96.19 115 LEU A CA 1
ATOM 893 C C . LEU A 1 115 ? -25.860 -9.935 8.953 1.00 96.19 115 LEU A C 1
ATOM 895 O O . LEU A 1 115 ? -26.785 -10.012 8.161 1.00 96.19 115 LEU A O 1
ATOM 899 N N . ALA A 1 116 ? -24.760 -10.682 8.848 1.00 95.38 116 ALA A N 1
ATOM 900 C CA . ALA A 1 116 ? -24.555 -11.659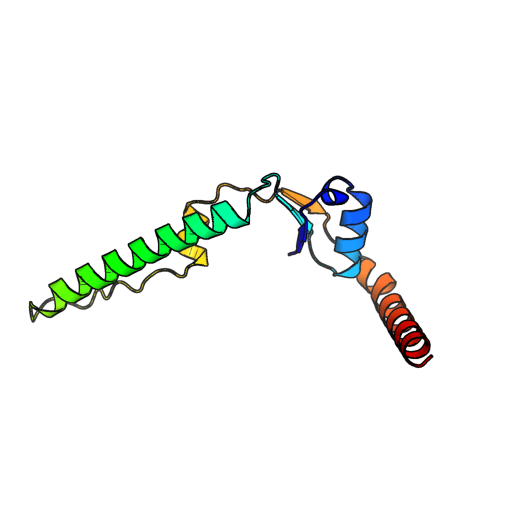 7.777 1.00 95.38 116 ALA A CA 1
ATOM 901 C C . ALA A 1 116 ? -25.356 -12.964 7.958 1.00 95.38 116 ALA A C 1
ATOM 903 O O . ALA A 1 116 ? -25.391 -13.784 7.044 1.00 95.38 116 ALA A O 1
ATOM 904 N N . GLN A 1 117 ? -25.933 -13.190 9.142 1.00 91.00 117 GLN A N 1
ATOM 905 C CA . GLN A 1 117 ? -26.747 -14.371 9.457 1.00 91.00 117 GLN A CA 1
ATOM 906 C C . GLN A 1 117 ? -28.245 -14.171 9.177 1.00 91.00 117 GLN A C 1
ATOM 908 O O . GLN A 1 117 ? -28.991 -15.149 9.227 1.00 91.00 117 GLN A O 1
ATOM 913 N N . ASN A 1 118 ? -28.667 -12.935 8.892 1.00 59.44 118 ASN A N 1
ATOM 914 C CA . ASN A 1 118 ? -30.024 -12.583 8.464 1.00 59.44 118 ASN A CA 1
ATOM 915 C C . ASN A 1 118 ? -30.090 -12.429 6.942 1.00 59.44 118 ASN A C 1
ATOM 917 O O . ASN A 1 118 ? -31.192 -12.652 6.397 1.00 59.44 118 ASN A O 1
#

InterPro domains:
  IPR018485 Carbohydrate kinase FGGY, C-terminal [PF02782] (2-46)
  IPR043129 ATPase, nucleotide binding domain [SSF53067] (2-113)

Radius of gyration: 22.93 Å; chains: 1; bounding box: 69×37×45 Å

Foldseek 3Di:
DAEDDDDCVVDLVVLQLVQLLVQHWYWYFPDDCPVVVVVVLVVVVVVVVVVLVVVVVVPVVDPDDDDPNPDDDDSVVVCVVVDDPRIDTRYHHDPCSCVPNVVVVVVVVVVVVVVVVD

Sequence (118 aa):
KIIATGGASVNKSILQVVSDVFNAPVFVQNESEAALFGAAYRAKYSLYLNSIKTSNDISNGNINTENSTLTPLSYHDYIMQFIPNLLKLICEPSKDCEQIYAPMLERYRKMAVVLAQN

pLDDT: mean 88.05, std 12.58, range [52.41, 98.12]

Organism: NCBI:txid64838